Protein AF-A0A9D8SAJ3-F1 (afdb_monomer)

Structure (mmCIF, N/CA/C/O backbone):
data_AF-A0A9D8SAJ3-F1
#
_entry.id   AF-A0A9D8SAJ3-F1
#
loop_
_atom_site.group_PDB
_atom_site.id
_atom_site.type_symbol
_atom_site.label_atom_id
_atom_site.label_alt_id
_atom_site.label_comp_id
_atom_site.label_asym_id
_atom_site.label_entity_id
_atom_site.label_seq_id
_atom_site.pdbx_PDB_ins_code
_atom_site.Cartn_x
_atom_site.Cartn_y
_atom_site.Cartn_z
_atom_site.occupancy
_atom_site.B_iso_or_equiv
_atom_site.auth_seq_id
_atom_site.auth_comp_id
_atom_site.auth_asym_id
_atom_site.auth_atom_id
_atom_site.pdbx_PDB_model_num
ATOM 1 N N . MET A 1 1 ? -4.039 7.531 9.709 1.00 82.56 1 MET A N 1
ATOM 2 C CA . MET A 1 1 ? -2.580 7.302 9.829 1.00 82.56 1 MET A CA 1
ATOM 3 C C . MET A 1 1 ? -2.036 7.090 8.433 1.00 82.56 1 MET A C 1
ATOM 5 O O . MET A 1 1 ? -2.663 6.351 7.684 1.00 82.56 1 MET A O 1
ATOM 9 N N . LYS A 1 2 ? -0.904 7.712 8.088 1.00 82.19 2 LYS A N 1
ATOM 10 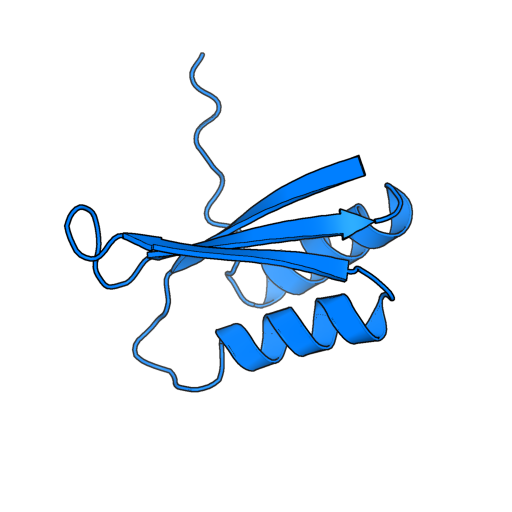C CA . LYS A 1 2 ? -0.206 7.439 6.825 1.00 82.19 2 LYS A CA 1
ATOM 11 C C . LYS A 1 2 ? 0.898 6.411 7.058 1.00 82.19 2 LYS A C 1
ATOM 13 O O . LYS A 1 2 ? 1.598 6.503 8.066 1.00 82.19 2 LYS A O 1
ATOM 18 N N . LYS A 1 3 ? 1.043 5.452 6.150 1.00 84.12 3 LYS A N 1
ATOM 19 C CA . LYS A 1 3 ? 2.122 4.465 6.158 1.00 84.12 3 LYS A CA 1
ATOM 20 C C . LYS A 1 3 ? 2.654 4.290 4.743 1.00 84.12 3 LYS A C 1
ATOM 22 O O . LYS A 1 3 ? 1.877 4.186 3.797 1.00 84.12 3 LYS A O 1
ATOM 27 N N . THR A 1 4 ? 3.972 4.264 4.624 1.00 83.62 4 THR A N 1
ATOM 28 C CA . THR A 1 4 ? 4.658 4.019 3.359 1.00 83.62 4 THR A CA 1
ATOM 29 C C . THR A 1 4 ? 4.996 2.538 3.277 1.00 83.62 4 THR A C 1
ATOM 31 O O . THR A 1 4 ? 5.571 1.970 4.204 1.00 83.62 4 THR A O 1
ATOM 34 N N . TYR A 1 5 ? 4.599 1.906 2.181 1.00 79.38 5 TYR A N 1
ATOM 35 C CA . TYR A 1 5 ? 4.891 0.515 1.871 1.00 79.38 5 TYR A CA 1
ATOM 36 C C . TYR A 1 5 ? 5.914 0.467 0.742 1.00 79.38 5 TYR A C 1
ATOM 38 O O . TYR A 1 5 ? 5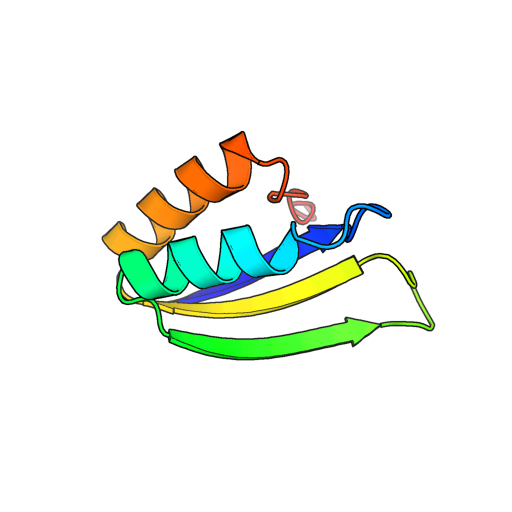.728 1.110 -0.293 1.00 79.38 5 TYR A O 1
ATOM 46 N N . VAL A 1 6 ? 6.985 -0.299 0.938 1.00 76.06 6 VAL A N 1
ATOM 47 C CA . VAL A 1 6 ? 8.073 -0.437 -0.032 1.00 76.06 6 VAL A CA 1
ATOM 48 C C . VAL A 1 6 ? 8.046 -1.837 -0.604 1.00 76.06 6 VAL A C 1
ATOM 50 O O . VAL A 1 6 ? 8.308 -2.800 0.107 1.00 76.06 6 VAL A O 1
ATOM 53 N N . THR A 1 7 ? 7.761 -1.947 -1.895 1.00 71.44 7 THR A N 1
ATOM 54 C CA . THR A 1 7 ? 7.767 -3.225 -2.602 1.00 71.44 7 THR A CA 1
ATOM 55 C C . THR A 1 7 ? 8.838 -3.227 -3.671 1.00 71.44 7 THR A C 1
ATOM 57 O O . THR A 1 7 ? 8.945 -2.287 -4.459 1.00 71.44 7 THR A O 1
ATOM 60 N N . SER A 1 8 ? 9.569 -4.331 -3.790 1.00 64.06 8 SER A N 1
ATOM 61 C CA . SER A 1 8 ? 10.279 -4.596 -5.034 1.00 64.06 8 SER A CA 1
ATOM 62 C C . SER A 1 8 ? 9.270 -5.091 -6.064 1.00 64.06 8 SER A C 1
ATOM 64 O O . SER A 1 8 ? 8.500 -6.004 -5.784 1.00 64.06 8 SER A O 1
ATOM 66 N N . MET A 1 9 ? 9.219 -4.463 -7.229 1.00 62.56 9 MET A N 1
ATOM 67 C CA . MET A 1 9 ? 8.534 -4.932 -8.419 1.00 62.56 9 MET A CA 1
ATOM 68 C C . MET A 1 9 ? 9.362 -6.089 -8.978 1.00 62.56 9 MET A C 1
ATOM 70 O O . MET A 1 9 ? 10.380 -5.848 -9.631 1.00 62.56 9 MET A O 1
ATOM 74 N N . PRO A 1 10 ? 8.980 -7.358 -8.735 1.00 51.81 10 PRO A N 1
ATOM 75 C CA . PRO A 1 10 ? 9.617 -8.428 -9.469 1.00 51.81 10 PRO A CA 1
ATOM 76 C C . PRO A 1 10 ? 9.157 -8.279 -10.923 1.00 51.81 10 PRO A C 1
ATOM 78 O O . PRO A 1 10 ? 8.109 -7.691 -11.199 1.00 51.81 10 PRO A O 1
ATOM 81 N N . ASN A 1 11 ? 9.864 -8.897 -11.858 1.00 52.59 11 ASN A N 1
ATOM 82 C CA . ASN A 1 11 ? 9.458 -9.049 -13.262 1.00 52.59 11 ASN A CA 1
ATOM 83 C C . ASN A 1 11 ? 8.074 -9.738 -13.472 1.00 52.59 11 ASN A C 1
ATOM 85 O O . ASN A 1 11 ? 7.721 -10.119 -14.583 1.00 52.59 11 ASN A O 1
ATOM 89 N N . HIS A 1 12 ? 7.266 -9.898 -12.418 1.00 54.88 12 HIS A N 1
ATOM 90 C CA . HIS A 1 12 ? 5.906 -10.410 -12.414 1.00 54.88 12 HIS A CA 1
ATOM 91 C C . HIS A 1 12 ? 4.892 -9.261 -12.450 1.00 54.88 12 HIS A C 1
ATOM 93 O O . HIS A 1 12 ? 4.480 -8.708 -11.424 1.00 54.88 12 HIS A O 1
ATOM 99 N N . ILE A 1 13 ? 4.454 -8.938 -13.664 1.00 54.06 13 ILE A N 1
ATOM 100 C CA . ILE A 1 13 ? 3.283 -8.106 -13.956 1.00 54.06 13 ILE A CA 1
ATOM 101 C C . ILE A 1 13 ? 2.102 -8.610 -13.100 1.00 54.06 13 ILE A C 1
ATOM 103 O O . ILE A 1 13 ? 1.565 -9.684 -13.349 1.00 54.06 13 ILE A O 1
ATOM 107 N N . GLY A 1 14 ? 1.730 -7.879 -12.043 1.00 63.66 14 GLY A N 1
ATOM 108 C CA . GLY A 1 14 ? 0.596 -8.232 -11.170 1.00 63.66 14 GLY A CA 1
ATOM 109 C C . GLY A 1 14 ? 0.849 -8.097 -9.669 1.00 63.66 14 GLY A C 1
ATOM 110 O O . GLY A 1 14 ? -0.104 -8.037 -8.897 1.00 63.66 14 GLY A O 1
ATOM 111 N N . ALA A 1 15 ? 2.107 -7.980 -9.255 1.00 69.50 15 ALA A N 1
ATOM 112 C CA . ALA A 1 15 ? 2.488 -7.736 -7.869 1.00 69.50 15 ALA A CA 1
ATOM 113 C C . ALA A 1 15 ? 1.802 -6.459 -7.316 1.00 69.50 15 ALA A C 1
ATOM 115 O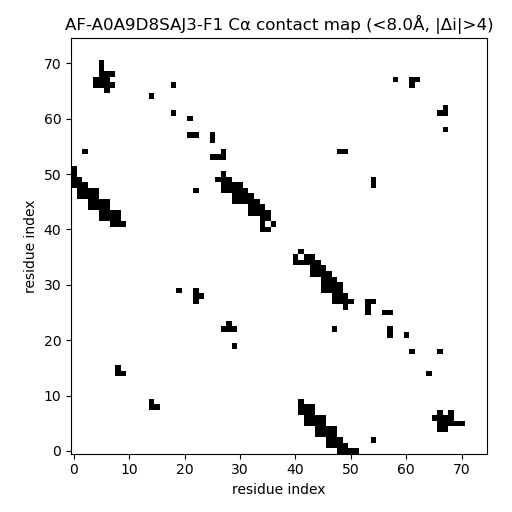 O . ALA A 1 15 ? 1.069 -6.514 -6.328 1.00 69.50 15 ALA A O 1
ATOM 116 N N . PHE A 1 16 ? 1.946 -5.331 -8.026 1.00 75.50 16 PHE A N 1
ATOM 117 C CA . PHE A 1 16 ? 1.374 -4.044 -7.610 1.00 75.50 16 PHE A CA 1
ATOM 118 C C . PHE A 1 16 ? -0.157 -4.082 -7.606 1.00 75.50 16 PHE A C 1
ATOM 120 O O . PHE A 1 16 ? -0.802 -3.547 -6.709 1.00 75.50 16 PHE A O 1
ATOM 127 N N . LEU A 1 17 ? -0.744 -4.775 -8.587 1.00 80.00 17 LEU A N 1
ATOM 128 C CA . LEU A 1 17 ? -2.190 -4.941 -8.697 1.00 80.00 17 LEU A CA 1
ATOM 129 C C . LEU A 1 17 ? -2.771 -5.745 -7.523 1.00 80.00 17 LEU A C 1
ATOM 131 O O . LEU A 1 17 ? -3.887 -5.471 -7.087 1.00 80.00 17 LEU A O 1
ATOM 135 N N . LYS A 1 18 ? -2.033 -6.730 -6.995 1.00 79.50 18 LYS A N 1
ATOM 136 C CA . LYS A 1 18 ? -2.445 -7.473 -5.794 1.00 79.50 18 LYS A CA 1
ATOM 137 C C . LYS A 1 18 ? -2.440 -6.578 -4.559 1.00 79.50 18 LYS A C 1
ATOM 139 O O . LYS A 1 18 ? -3.417 -6.589 -3.813 1.00 79.50 18 LYS A O 1
ATOM 144 N N . ALA A 1 19 ? -1.393 -5.775 -4.379 1.00 78.62 19 ALA A N 1
ATOM 145 C CA . ALA A 1 19 ? -1.318 -4.823 -3.276 1.00 78.62 19 ALA A CA 1
ATOM 146 C C . ALA A 1 19 ? -2.420 -3.761 -3.365 1.00 78.62 19 ALA A C 1
ATOM 148 O O . ALA A 1 19 ? -3.136 -3.542 -2.392 1.00 78.62 19 ALA A O 1
ATOM 149 N N . SER A 1 20 ? -2.638 -3.167 -4.544 1.00 81.81 20 SER A N 1
ATOM 150 C CA . SER A 1 20 ? -3.698 -2.170 -4.735 1.00 81.81 20 SER A CA 1
ATOM 151 C C . SER A 1 20 ? -5.094 -2.743 -4.487 1.00 81.81 20 SER A C 1
ATOM 153 O O . SER A 1 20 ? -5.913 -2.087 -3.843 1.00 81.81 20 SER A O 1
ATOM 155 N N . ARG A 1 21 ? -5.356 -3.991 -4.904 1.00 86.38 21 ARG A N 1
ATOM 156 C CA . ARG A 1 21 ? -6.598 -4.698 -4.557 1.00 86.38 21 ARG A CA 1
ATOM 157 C C . ARG A 1 21 ? -6.726 -4.950 -3.059 1.00 86.38 21 ARG A C 1
ATOM 159 O O . ARG A 1 21 ? -7.822 -4.775 -2.543 1.00 86.38 21 ARG A O 1
ATOM 166 N N . CYS A 1 22 ? -5.648 -5.319 -2.364 1.00 85.31 22 CYS A N 1
ATOM 167 C CA . CYS A 1 22 ? -5.678 -5.477 -0.906 1.00 85.31 22 CYS A CA 1
ATOM 168 C C . CYS A 1 22 ? -6.032 -4.155 -0.222 1.00 85.31 22 CYS A C 1
ATOM 170 O O . CYS A 1 22 ? -6.968 -4.115 0.570 1.00 85.31 22 CYS A O 1
ATOM 172 N N . PHE A 1 23 ? -5.353 -3.060 -0.581 1.00 87.00 23 PHE A N 1
ATOM 173 C CA . PHE A 1 23 ? -5.647 -1.734 -0.037 1.00 87.00 23 PHE A CA 1
ATOM 174 C C . PHE A 1 23 ? -7.100 -1.325 -0.299 1.00 87.00 23 PHE A C 1
ATOM 176 O O . PHE A 1 23 ? -7.814 -0.968 0.634 1.00 87.00 23 PHE A O 1
ATOM 183 N N . SER A 1 24 ? -7.571 -1.470 -1.540 1.00 87.94 24 SER A N 1
ATOM 184 C CA . SER A 1 24 ? -8.949 -1.143 -1.913 1.00 87.94 24 SER A CA 1
ATOM 185 C C . SER A 1 24 ? -9.979 -2.014 -1.181 1.00 87.94 24 SER A C 1
ATOM 187 O O . SER A 1 24 ? -10.965 -1.486 -0.674 1.00 87.94 24 SER A O 1
ATOM 189 N N . SER A 1 25 ? -9.729 -3.321 -1.040 1.00 88.69 25 SER A N 1
ATOM 190 C CA . SER A 1 25 ? -10.613 -4.243 -0.313 1.00 88.69 25 SER A CA 1
ATOM 191 C C . SER A 1 25 ? -10.654 -3.966 1.190 1.00 88.69 25 SER A C 1
ATOM 193 O O . SER A 1 25 ? -11.646 -4.283 1.842 1.00 88.69 25 SER A O 1
ATOM 195 N N . LEU A 1 26 ? -9.582 -3.400 1.744 1.00 87.50 26 LEU A N 1
ATOM 196 C CA . LEU A 1 26 ? -9.507 -2.980 3.139 1.00 87.50 26 LEU A CA 1
ATOM 197 C C . LEU A 1 26 ? -10.060 -1.565 3.352 1.00 87.50 26 LEU A C 1
ATOM 199 O O . LEU A 1 26 ? -10.188 -1.151 4.499 1.00 87.50 26 LEU A O 1
ATOM 203 N N . GLY A 1 27 ? -10.399 -0.829 2.289 1.00 87.75 27 GLY A N 1
ATOM 204 C CA . GLY A 1 27 ? -10.830 0.570 2.366 1.00 87.75 27 GLY A CA 1
ATOM 205 C C . GLY A 1 27 ? -9.695 1.539 2.710 1.00 87.75 27 GLY A C 1
ATOM 206 O O . GLY A 1 27 ? -9.939 2.579 3.315 1.00 87.75 27 GLY A O 1
ATOM 207 N N . ILE A 1 28 ? -8.455 1.178 2.377 1.00 89.69 28 ILE A N 1
ATOM 208 C CA . ILE A 1 28 ? -7.267 2.017 2.542 1.00 89.69 28 ILE A CA 1
ATOM 209 C C . ILE A 1 28 ? -7.102 2.862 1.289 1.00 89.69 28 ILE A C 1
ATOM 211 O O . ILE A 1 28 ? -7.111 2.342 0.169 1.00 89.69 28 ILE A O 1
ATOM 215 N N . ASN A 1 29 ? -6.900 4.161 1.480 1.00 88.00 29 ASN A N 1
ATOM 216 C CA . ASN A 1 29 ? -6.706 5.080 0.376 1.00 88.00 29 ASN A CA 1
ATOM 217 C C . ASN A 1 29 ? -5.219 5.201 0.032 1.00 88.00 29 ASN A C 1
ATOM 219 O O . ASN A 1 29 ? -4.408 5.553 0.885 1.00 88.00 29 ASN A O 1
ATOM 223 N N . ILE A 1 30 ? -4.849 4.940 -1.220 1.00 88.31 30 ILE A N 1
ATOM 224 C CA . ILE A 1 30 ? -3.478 5.162 -1.694 1.00 88.31 30 ILE A CA 1
ATOM 225 C C . ILE A 1 30 ? -3.345 6.646 -2.034 1.00 88.31 30 ILE A C 1
ATOM 227 O O . ILE A 1 30 ? -4.017 7.138 -2.938 1.00 88.31 30 ILE A O 1
ATOM 231 N N . THR A 1 31 ? -2.496 7.366 -1.308 1.00 88.31 31 THR A N 1
ATOM 232 C CA . THR A 1 31 ? -2.319 8.815 -1.481 1.00 88.31 31 THR A CA 1
ATOM 233 C C . THR A 1 31 ? -1.245 9.138 -2.507 1.00 88.31 31 THR A C 1
ATOM 235 O O . THR A 1 31 ? -1.350 10.141 -3.213 1.00 88.31 31 THR A O 1
ATOM 238 N N . ARG A 1 32 ? -0.214 8.294 -2.622 1.00 85.06 32 ARG A N 1
ATOM 239 C CA . ARG A 1 32 ? 0.890 8.510 -3.557 1.00 85.06 32 ARG A CA 1
ATOM 240 C C . ARG A 1 32 ? 1.585 7.202 -3.904 1.00 85.06 32 ARG A C 1
ATOM 242 O O . ARG A 1 32 ? 1.769 6.336 -3.060 1.00 85.06 32 ARG A O 1
ATOM 249 N N . VAL A 1 33 ? 2.023 7.085 -5.153 1.00 82.88 33 VAL A N 1
ATOM 250 C CA . VAL A 1 33 ? 2.911 6.010 -5.606 1.00 82.88 33 VAL A CA 1
ATOM 251 C C . VAL A 1 33 ? 4.125 6.658 -6.255 1.00 82.88 33 VAL A C 1
ATOM 253 O O . VAL A 1 33 ? 3.977 7.505 -7.133 1.00 82.88 33 VAL A O 1
ATOM 256 N N . SER A 1 34 ? 5.322 6.301 -5.800 1.00 79.25 34 SER A N 1
ATOM 257 C CA . SER A 1 34 ? 6.589 6.794 -6.343 1.00 79.25 34 SER A CA 1
ATOM 258 C C . SER A 1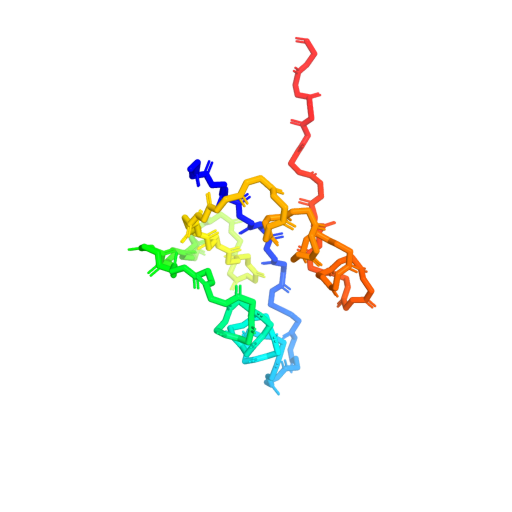 34 ? 7.497 5.613 -6.662 1.00 79.25 34 SER A C 1
ATOM 260 O O . SER A 1 34 ? 7.524 4.632 -5.933 1.00 79.25 34 SER A O 1
ATOM 262 N N . TYR A 1 35 ? 8.271 5.702 -7.732 1.00 75.81 35 TYR A N 1
ATOM 263 C CA . TYR A 1 35 ? 9.350 4.761 -8.025 1.00 75.81 35 TYR A CA 1
ATOM 264 C C . TYR A 1 35 ? 10.584 5.582 -8.377 1.00 75.81 35 TYR A C 1
ATOM 266 O O . TYR A 1 35 ? 10.472 6.618 -9.037 1.00 75.81 35 TYR A O 1
ATOM 274 N N . ASN A 1 36 ? 11.757 5.162 -7.909 1.00 68.94 36 ASN A N 1
ATOM 275 C CA . ASN A 1 36 ? 12.987 5.899 -8.167 1.00 68.94 36 ASN A CA 1
ATOM 276 C C . ASN A 1 36 ? 13.906 5.104 -9.091 1.00 68.94 36 ASN A C 1
ATOM 278 O O . ASN A 1 36 ? 14.734 4.314 -8.646 1.00 68.94 36 ASN A O 1
ATOM 282 N N . LYS A 1 37 ? 13.794 5.387 -10.391 1.00 61.44 37 LYS A N 1
ATOM 283 C CA . LYS A 1 37 ? 14.598 4.750 -11.440 1.00 61.44 37 LYS A CA 1
ATOM 284 C C . LYS A 1 37 ? 16.112 4.943 -11.251 1.00 61.44 37 LYS A C 1
ATOM 286 O O . LYS A 1 37 ? 16.879 4.121 -11.740 1.00 61.44 37 LYS A O 1
ATOM 291 N N . ALA A 1 38 ? 16.536 6.006 -10.561 1.00 61.91 38 ALA A N 1
ATOM 292 C CA . ALA A 1 38 ? 17.947 6.330 -10.354 1.00 61.91 38 ALA A CA 1
ATOM 293 C C . ALA A 1 38 ? 18.601 5.549 -9.199 1.00 61.91 38 ALA A C 1
ATOM 295 O O . ALA A 1 38 ? 19.821 5.422 -9.188 1.00 61.91 38 ALA A O 1
ATOM 296 N N . VAL A 1 39 ? 17.810 5.044 -8.243 1.00 59.56 39 VAL A N 1
ATOM 297 C CA . VAL A 1 39 ? 18.308 4.307 -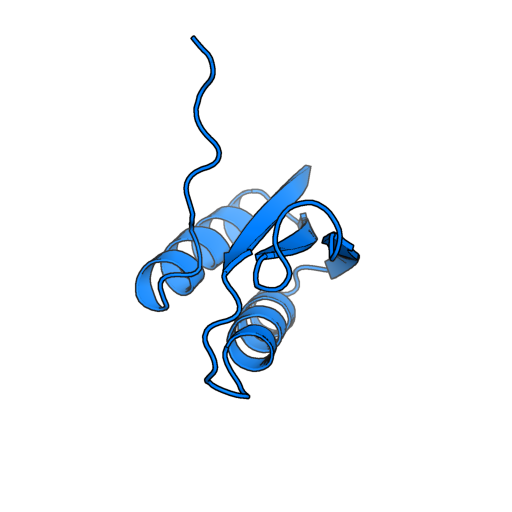7.065 1.00 59.56 39 VAL A CA 1
ATOM 298 C C . VAL A 1 39 ? 18.079 2.810 -7.228 1.00 59.56 39 VAL A C 1
ATOM 300 O O . VAL A 1 39 ? 19.005 2.034 -7.035 1.00 59.56 39 VAL A O 1
ATOM 303 N N . ASP A 1 40 ? 16.871 2.407 -7.627 1.00 60.75 40 ASP A N 1
ATOM 304 C CA . ASP A 1 40 ? 16.576 1.025 -7.983 1.00 60.75 40 ASP A CA 1
ATOM 305 C C . ASP A 1 40 ? 15.348 0.992 -8.899 1.00 60.75 40 ASP A C 1
ATOM 307 O O . ASP A 1 40 ? 14.238 1.363 -8.510 1.00 60.75 40 ASP A O 1
ATOM 311 N N . SER A 1 41 ? 15.540 0.572 -10.152 1.00 58.66 41 SER A N 1
ATOM 312 C CA . SER A 1 41 ? 14.448 0.506 -11.137 1.00 58.66 41 SER A CA 1
ATOM 313 C C . SER A 1 41 ? 13.357 -0.502 -10.762 1.00 58.66 41 SER A C 1
ATOM 315 O O . SER A 1 41 ? 12.295 -0.494 -11.384 1.00 58.66 41 SER A O 1
ATOM 317 N N . HIS A 1 42 ? 13.593 -1.337 -9.749 1.00 70.00 42 HIS A N 1
ATOM 318 C CA . HIS A 1 42 ? 12.672 -2.369 -9.306 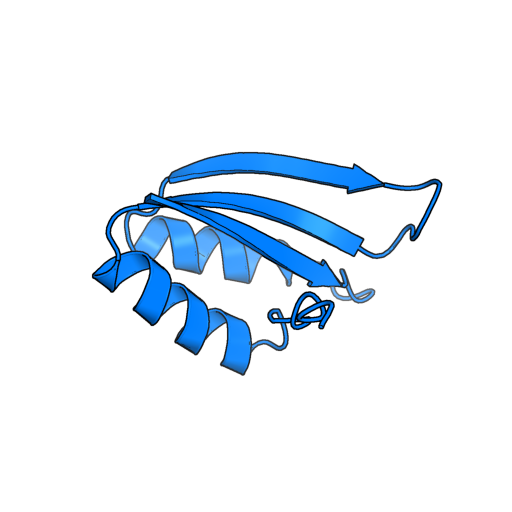1.00 70.00 42 HIS A CA 1
ATOM 319 C C . HIS A 1 42 ? 12.041 -2.059 -7.951 1.00 70.00 42 HIS A C 1
ATOM 321 O O . HIS A 1 42 ? 11.424 -2.958 -7.403 1.00 70.00 42 HIS A O 1
ATOM 327 N N . THR A 1 43 ? 12.128 -0.842 -7.404 1.00 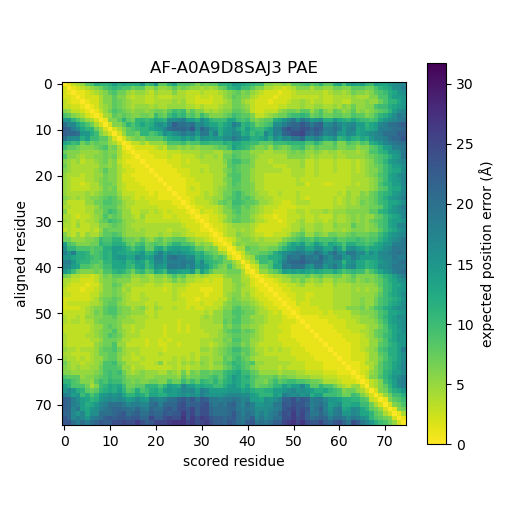74.19 43 THR A N 1
ATOM 328 C CA . THR A 1 43 ? 11.509 -0.519 -6.104 1.00 74.19 43 THR A CA 1
ATOM 329 C C . THR A 1 43 ? 10.410 0.535 -6.236 1.00 74.19 43 THR A C 1
ATOM 331 O O . THR A 1 43 ? 10.620 1.631 -6.765 1.00 74.19 43 THR A O 1
ATOM 334 N N . LEU A 1 44 ? 9.220 0.195 -5.733 1.00 77.62 44 LEU A N 1
ATOM 335 C CA . LEU A 1 44 ? 8.046 1.056 -5.636 1.00 77.62 44 LEU A CA 1
ATOM 336 C C . LEU A 1 44 ? 7.774 1.428 -4.177 1.00 77.62 44 LEU A C 1
ATOM 338 O O . LEU A 1 44 ? 7.741 0.576 -3.293 1.00 77.62 44 LEU A O 1
ATOM 342 N N . PHE A 1 45 ? 7.472 2.701 -3.972 1.00 81.38 45 PHE A N 1
ATOM 343 C CA . PHE A 1 45 ? 7.010 3.290 -2.726 1.00 81.38 45 PHE A CA 1
ATOM 344 C C . PHE A 1 45 ? 5.530 3.625 -2.872 1.00 81.38 45 PHE A C 1
ATOM 346 O O . PHE A 1 45 ? 5.136 4.330 -3.804 1.00 81.38 45 PHE A O 1
ATOM 353 N N . ILE A 1 46 ? 4.706 3.115 -1.967 1.00 83.56 46 ILE A N 1
ATOM 354 C CA . ILE A 1 46 ? 3.258 3.303 -1.963 1.00 83.56 46 ILE A CA 1
ATOM 355 C C . ILE A 1 46 ? 2.881 3.921 -0.622 1.00 83.56 46 ILE A C 1
ATOM 357 O O . ILE A 1 46 ? 2.917 3.252 0.407 1.00 83.56 46 ILE A O 1
ATOM 361 N N . ASP A 1 47 ? 2.501 5.190 -0.635 1.00 87.50 47 ASP A N 1
ATOM 362 C CA . ASP A 1 47 ? 1.918 5.849 0.524 1.00 87.50 47 ASP A CA 1
ATOM 363 C C . ASP A 1 47 ? 0.433 5.510 0.589 1.00 87.50 47 ASP A C 1
ATOM 365 O O . ASP A 1 47 ? -0.333 5.783 -0.341 1.00 87.50 47 ASP A O 1
ATOM 369 N N . ALA A 1 48 ? 0.027 4.918 1.705 1.00 87.81 48 ALA A N 1
ATOM 370 C CA . ALA A 1 48 ? -1.351 4.556 1.967 1.00 87.81 48 ALA A CA 1
ATOM 371 C C . ALA A 1 48 ? -1.819 5.176 3.287 1.00 87.81 48 ALA A C 1
ATOM 373 O O . ALA A 1 48 ? -1.075 5.266 4.267 1.00 87.81 48 ALA A O 1
ATOM 374 N N . GLU A 1 49 ? -3.068 5.617 3.312 1.00 88.69 49 GLU A N 1
ATOM 375 C CA . GLU A 1 49 ? -3.704 6.233 4.463 1.00 88.69 49 GLU A CA 1
ATOM 376 C C . GLU A 1 49 ? -4.943 5.441 4.870 1.00 88.69 49 GLU A C 1
ATOM 378 O O . GLU A 1 49 ? -5.813 5.127 4.055 1.00 88.69 49 GLU A O 1
ATOM 383 N N . GLY A 1 50 ? -5.011 5.111 6.157 1.00 87.94 50 GLY A N 1
ATOM 384 C CA . GLY A 1 50 ? -6.117 4.359 6.728 1.00 87.94 50 GLY A CA 1
ATOM 385 C C . GLY A 1 50 ? -6.104 4.362 8.251 1.00 87.94 50 GLY A C 1
ATOM 386 O O . GLY A 1 50 ? -5.304 5.053 8.905 1.00 87.94 50 GLY A O 1
ATOM 387 N N . THR A 1 51 ? -7.012 3.582 8.823 1.00 90.12 51 THR A N 1
ATOM 388 C CA . THR A 1 51 ? -7.041 3.278 10.253 1.00 90.12 51 THR A CA 1
ATOM 389 C C . THR A 1 51 ? -5.938 2.274 10.606 1.00 90.12 51 THR A C 1
ATOM 391 O O . THR A 1 51 ? -5.506 1.490 9.756 1.00 90.12 51 THR A O 1
ATOM 394 N N . PRO A 1 52 ? -5.460 2.262 1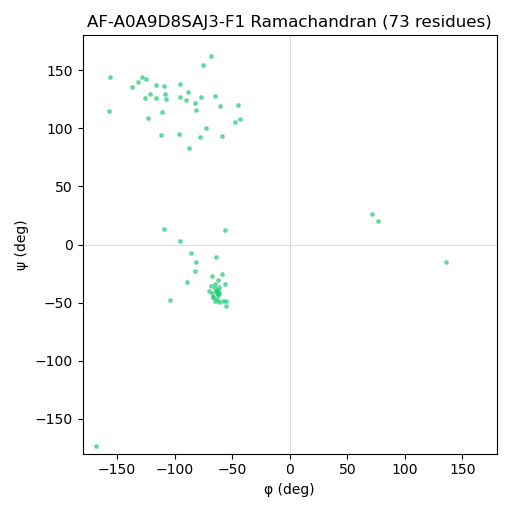1.861 1.00 86.19 52 PRO A N 1
ATOM 395 C CA . PRO A 1 52 ? -4.440 1.310 12.305 1.00 86.19 52 PRO A CA 1
ATOM 396 C C . PRO A 1 52 ? -4.843 -0.156 12.079 1.00 86.19 52 PRO A C 1
ATOM 398 O O . PRO A 1 52 ? -3.996 -0.976 11.740 1.00 86.19 52 PRO A O 1
ATOM 401 N N . GLU A 1 53 ? -6.130 -0.487 12.204 1.00 88.06 53 GLU A N 1
ATOM 402 C CA . GLU A 1 53 ? -6.642 -1.841 11.959 1.00 88.06 53 GLU A CA 1
ATOM 403 C C . GLU A 1 53 ? -6.542 -2.244 10.485 1.00 88.06 53 GLU A C 1
ATOM 405 O O . GLU A 1 53 ? -6.134 -3.363 10.169 1.00 88.06 53 GLU A O 1
ATOM 410 N N . GLN A 1 54 ? -6.874 -1.321 9.577 1.00 88.25 54 GLN A N 1
ATOM 411 C CA . GLN A 1 54 ? -6.739 -1.542 8.141 1.00 88.25 54 GLN A CA 1
ATOM 412 C C . GLN A 1 54 ? -5.265 -1.714 7.762 1.00 88.25 54 GLN A C 1
ATOM 414 O O . GLN A 1 54 ? -4.913 -2.681 7.091 1.00 88.25 54 GLN A O 1
ATOM 419 N N . LEU A 1 55 ? -4.396 -0.817 8.239 1.00 84.88 55 LEU A N 1
ATOM 420 C CA . LEU A 1 55 ? -2.958 -0.864 7.962 1.00 84.88 55 LEU A CA 1
ATOM 421 C C . LEU A 1 55 ? -2.314 -2.152 8.487 1.00 84.88 55 LEU A C 1
ATOM 423 O O . LEU A 1 55 ? -1.439 -2.699 7.820 1.00 84.88 55 LEU A O 1
ATOM 427 N N . LYS A 1 56 ? -2.764 -2.657 9.643 1.00 86.88 56 LYS A N 1
ATOM 428 C CA . LYS A 1 56 ? -2.295 -3.926 10.213 1.00 86.88 56 LYS A CA 1
ATOM 429 C C . LYS A 1 56 ? -2.697 -5.123 9.348 1.00 86.88 56 LYS A C 1
ATOM 431 O O . LYS A 1 56 ? -1.848 -5.954 9.049 1.00 86.88 56 LYS A O 1
ATOM 436 N N . LYS A 1 57 ? -3.950 -5.175 8.882 1.00 87.88 57 LYS A N 1
ATOM 437 C CA . LYS A 1 57 ? -4.402 -6.209 7.931 1.00 87.88 57 LYS A CA 1
ATOM 438 C C . LYS A 1 57 ? -3.661 -6.126 6.599 1.00 87.88 57 LYS A C 1
ATOM 440 O O . LYS A 1 57 ? -3.306 -7.153 6.031 1.00 87.88 57 LYS A O 1
ATOM 445 N N . ALA A 1 58 ? -3.417 -4.913 6.104 1.00 85.19 58 ALA A N 1
ATOM 446 C CA . ALA A 1 58 ? -2.626 -4.719 4.898 1.00 85.19 58 ALA A CA 1
ATOM 447 C C . ALA A 1 58 ? -1.204 -5.246 5.092 1.00 85.19 58 ALA A C 1
ATOM 449 O O . ALA A 1 58 ? -0.706 -5.927 4.212 1.00 85.19 58 ALA A O 1
ATOM 450 N N . ASP A 1 59 ? -0.581 -5.011 6.247 1.00 84.19 59 ASP A N 1
ATOM 451 C CA . ASP A 1 59 ? 0.737 -5.564 6.575 1.00 84.19 59 ASP A CA 1
ATOM 452 C C . ASP A 1 59 ? 0.765 -7.094 6.464 1.00 84.19 59 ASP A C 1
ATOM 454 O O . ASP A 1 59 ? 1.624 -7.653 5.791 1.00 84.19 59 ASP A O 1
ATOM 458 N N . GLU A 1 60 ? -0.216 -7.775 7.057 1.00 85.62 60 GLU A N 1
ATOM 459 C CA . GLU A 1 60 ? -0.308 -9.238 7.024 1.00 85.62 60 GLU A CA 1
ATOM 460 C C . GLU A 1 60 ? -0.484 -9.776 5.596 1.00 85.62 60 GLU A C 1
ATOM 462 O O . GLU A 1 60 ? 0.178 -10.740 5.205 1.00 85.62 60 GLU A O 1
ATOM 467 N N . GLU A 1 61 ? -1.344 -9.148 4.791 1.00 82.75 61 GLU A N 1
ATOM 468 C CA . GLU A 1 61 ? -1.580 -9.555 3.401 1.00 82.75 61 GLU A CA 1
ATOM 469 C C . GLU A 1 61 ? -0.375 -9.253 2.501 1.00 82.75 61 GLU A C 1
ATOM 471 O O . GLU A 1 61 ? 0.011 -10.081 1.672 1.00 82.75 61 GLU A O 1
ATOM 476 N N . LEU A 1 62 ? 0.265 -8.099 2.695 1.00 77.81 62 LEU A N 1
ATOM 477 C CA . LEU A 1 62 ? 1.463 -7.691 1.966 1.00 77.81 62 LEU A CA 1
ATOM 478 C C . LEU A 1 62 ? 2.672 -8.561 2.343 1.00 77.81 62 LEU A C 1
ATOM 480 O O . LEU A 1 62 ? 3.467 -8.915 1.472 1.00 77.81 62 LEU A O 1
ATOM 484 N N . ALA A 1 63 ? 2.791 -8.983 3.603 1.00 79.31 63 ALA A N 1
ATOM 485 C CA . ALA A 1 63 ? 3.842 -9.894 4.052 1.00 79.31 63 ALA A CA 1
ATOM 486 C C . ALA A 1 63 ? 3.734 -11.251 3.345 1.00 79.31 63 ALA A C 1
ATOM 488 O O . ALA A 1 63 ? 4.736 -11.778 2.861 1.00 79.31 63 ALA A O 1
ATOM 489 N N . LYS A 1 64 ? 2.511 -11.781 3.200 1.00 75.25 64 LYS A N 1
ATOM 490 C CA . LYS A 1 64 ? 2.254 -13.055 2.504 1.00 75.25 64 LYS A CA 1
ATOM 491 C C . LYS A 1 64 ? 2.655 -13.034 1.030 1.00 75.25 64 LYS A C 1
ATOM 493 O O . LYS A 1 64 ? 3.020 -14.073 0.488 1.00 75.25 64 LYS A O 1
ATOM 498 N N . ILE A 1 65 ? 2.582 -11.875 0.376 1.00 71.12 65 ILE A N 1
ATOM 499 C CA . ILE A 1 65 ? 2.967 -11.714 -1.035 1.00 71.12 65 ILE A CA 1
ATOM 500 C C . ILE A 1 65 ? 4.412 -11.221 -1.220 1.00 71.12 65 ILE A C 1
ATOM 502 O O . ILE A 1 65 ? 4.823 -10.997 -2.358 1.00 71.12 65 ILE A O 1
ATOM 506 N N . GLY A 1 66 ? 5.178 -11.049 -0.134 1.00 66.62 66 GLY A N 1
ATOM 507 C CA . GLY A 1 66 ? 6.574 -10.594 -0.174 1.00 66.62 66 GLY A CA 1
ATOM 508 C C . GLY A 1 66 ? 6.751 -9.089 -0.415 1.00 66.62 66 GLY A C 1
ATOM 509 O O . GLY A 1 66 ? 7.816 -8.665 -0.854 1.00 66.62 66 GLY A O 1
ATOM 510 N N . TYR A 1 67 ? 5.715 -8.286 -0.153 1.00 64.81 67 TYR A N 1
ATOM 511 C CA . TYR A 1 67 ? 5.701 -6.831 -0.358 1.00 64.81 67 TYR A CA 1
ATOM 512 C C . TYR A 1 67 ? 6.350 -6.038 0.770 1.00 64.81 67 TYR A C 1
ATOM 514 O O . TYR A 1 67 ? 6.613 -4.860 0.587 1.00 64.81 67 TYR A O 1
ATOM 522 N N . LEU A 1 68 ? 6.582 -6.639 1.937 1.00 64.06 68 LEU A N 1
ATOM 523 C CA . LEU A 1 68 ? 7.247 -5.970 3.051 1.00 64.06 68 LEU A CA 1
ATOM 524 C C . LEU A 1 68 ? 8.754 -6.144 2.920 1.00 64.06 68 LEU A C 1
ATOM 526 O O . LEU A 1 68 ? 9.359 -7.013 3.549 1.00 64.06 68 LEU A O 1
ATOM 530 N N . GLN A 1 69 ? 9.371 -5.292 2.106 1.00 56.41 69 GLN A N 1
ATOM 531 C CA . GLN A 1 69 ? 10.790 -5.035 2.271 1.00 56.41 69 GLN A CA 1
ATOM 532 C C . GLN A 1 69 ? 10.905 -4.070 3.449 1.00 56.41 69 GLN A C 1
ATOM 534 O O . GLN A 1 69 ? 10.697 -2.870 3.310 1.00 56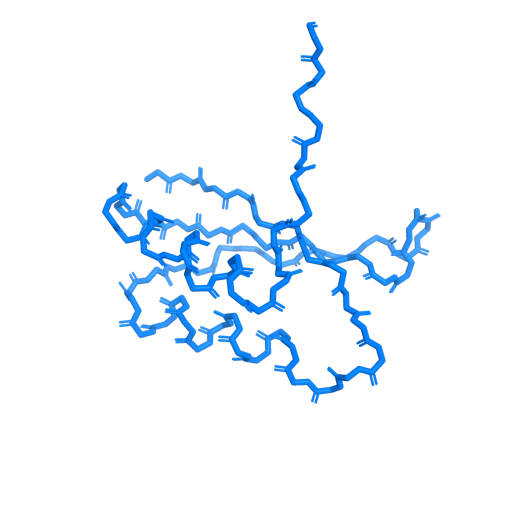.41 69 GLN A O 1
ATOM 539 N N . ASN A 1 70 ? 11.089 -4.655 4.635 1.00 42.50 70 ASN A N 1
ATOM 540 C CA . ASN A 1 70 ? 11.258 -3.962 5.905 1.00 42.50 70 ASN A CA 1
ATOM 541 C C . ASN A 1 70 ? 12.214 -2.778 5.705 1.00 42.50 70 ASN A C 1
ATOM 543 O O . ASN A 1 70 ? 13.407 -2.983 5.461 1.00 42.50 70 ASN A O 1
ATOM 547 N N . GLU A 1 71 ? 11.685 -1.553 5.739 1.00 45.41 71 GLU A N 1
ATOM 548 C CA . GLU A 1 71 ? 12.527 -0.368 5.767 1.00 45.41 71 GLU A CA 1
ATOM 549 C C . GLU A 1 71 ? 13.354 -0.495 7.042 1.00 45.41 71 GLU A C 1
ATOM 551 O O . GLU A 1 71 ? 12.813 -0.683 8.134 1.00 45.41 71 GLU A O 1
ATOM 556 N N . ARG A 1 72 ? 14.676 -0.551 6.857 1.00 41.56 72 ARG A N 1
ATOM 557 C CA . ARG A 1 72 ? 15.647 -0.674 7.936 1.00 41.56 72 ARG A CA 1
ATOM 558 C C . ARG A 1 72 ? 15.243 0.295 9.039 1.00 41.56 72 ARG A C 1
ATOM 560 O O . ARG A 1 72 ? 15.193 1.499 8.808 1.00 41.56 72 ARG A O 1
ATOM 567 N N . ALA A 1 73 ? 14.977 -0.252 10.221 1.00 36.38 73 ALA A N 1
ATOM 568 C CA . ALA A 1 73 ? 15.120 0.491 11.454 1.00 36.38 73 ALA A CA 1
ATOM 569 C C . ALA A 1 73 ? 16.587 0.938 11.511 1.00 36.38 73 ALA A C 1
ATOM 571 O O . ALA A 1 73 ? 17.464 0.154 11.876 1.00 36.38 73 ALA A O 1
ATOM 572 N N . ASP A 1 74 ? 16.863 2.143 11.018 1.00 36.31 74 ASP A N 1
ATOM 573 C CA . ASP A 1 74 ? 18.117 2.817 11.321 1.00 36.31 74 ASP A CA 1
ATOM 574 C C . ASP A 1 74 ? 18.108 3.099 12.829 1.00 36.31 74 ASP A C 1
ATOM 576 O O . ASP A 1 74 ? 17.088 3.516 13.386 1.00 36.31 74 ASP A O 1
ATOM 580 N N . SER A 1 75 ? 19.195 2.666 13.462 1.00 35.12 75 SER A N 1
ATOM 581 C CA . SER A 1 75 ? 19.362 2.426 14.900 1.00 35.12 75 SER A CA 1
ATOM 582 C C . SER A 1 75 ? 19.432 3.688 15.755 1.00 35.12 75 SER A C 1
ATOM 584 O O . SER A 1 75 ? 19.817 4.753 15.232 1.00 35.12 75 SER A O 1
#

Radius of gyration: 11.94 Å; Cα contacts (8 Å, |Δi|>4): 110; chains: 1; bounding box: 30×22×29 Å

Secondary structure (DSSP, 8-state):
-EEEEEEE--S-TTHHHHHHHHHHHHT-EEEEEEE-TTT-TTEEEEEEE--HHHHHHHHHHHHHTT---------

Foldseek 3Di:
DKDKFKFFADPDDCLVVQLVVLCVVLVKAFPDKDDDCPPPNRMIITIIDDDPVSVVSSVVSCVVSVRHPPPDPPD

Nearest PDB structures (foldseek):
  1sc6-assembly1_B  TM=7.507E-01  e=3.251E-03  Escherichia coli
  5is2-assembly1_A-2  TM=8.076E-01  e=7.681E-03  Mycobacterium avium 104
  5it0-assembly1_A-2  TM=8.069E-01  e=1.220E-02  Mycobacterium avium 104
  5it4-assembly1_A-2  TM=8.076E-01  e=1.393E-02  Mycobacterium avium 104
  8a1z-assembly1_A  TM=8.029E-01  e=1.488E-02  Mycobacterium avium 104

Sequence (75 aa):
MKKTYVTSMPNHIGAFLKASRCFSSLGINITRVSYNKAVDSHTLFIDAEGTPEQLKKADEELAKIGYLQNERADS

pLDDT: mean 74.25, std 14.77, range [35.12, 90.12]

Mean predicted aligned error: 7.72 Å

Solvent-accessible surface area (backbone atoms only — not comparable to full-atom values): 4380 Å² total; per-residue (Å²): 91,78,47,77,44,38,26,68,58,61,99,54,92,53,59,68,58,52,52,52,48,49,33,54,74,58,68,33,46,74,77,45,76,51,67,45,71,90,82,39,79,42,40,37,39,38,34,34,36,35,54,72,70,42,51,50,52,45,48,56,57,34,48,77,73,64,35,65,55,74,75,76,80,79,129